Protein AF-A0ABD4W555-F1 (afdb_monomer_lite)

Radius of gyration: 18.45 Å; chains: 1; bounding box: 40×34×52 Å

Secondary structure (DSSP, 8-state):
--B-TT---TT---TT---TT-B-TT-TTHHHHHHHH--S-SSS-EEEEEEEEE--SSSPEEEEEEEEE-TTS-EEE-SSS-EEESEEEEEEEE-TTSPBPPTT-EEE-SS-TT-EEETT-EEE-TT----TT-TTSSSEEEBSSHHHHHH-

Structure (mmCIF, N/CA/C/O backbone):
data_AF-A0ABD4W555-F1
#
_entry.id   AF-A0ABD4W555-F1
#
loop_
_atom_site.group_PDB
_atom_site.id
_atom_site.type_symbol
_atom_site.label_atom_id
_atom_site.label_alt_id
_atom_site.label_comp_id
_atom_site.label_asym_id
_atom_site.label_entity_id
_atom_site.label_seq_id
_atom_site.pdbx_PDB_ins_code
_atom_site.Cartn_x
_atom_site.Cartn_y
_atom_site.Cartn_z
_atom_site.occupancy
_atom_site.B_iso_or_equiv
_atom_site.auth_seq_id
_atom_site.auth_comp_id
_atom_site.auth_asym_id
_atom_site.auth_atom_id
_atom_site.pdbx_PDB_model_num
ATOM 1 N N . GLY A 1 1 ? 3.525 17.284 -30.815 1.00 59.50 1 GLY A N 1
ATOM 2 C CA . GLY A 1 1 ? 4.325 16.094 -30.480 1.00 59.50 1 GLY A CA 1
ATOM 3 C C . GLY A 1 1 ? 5.681 16.138 -31.152 1.00 59.50 1 GLY A C 1
ATOM 4 O O . GLY A 1 1 ? 5.769 16.535 -32.309 1.00 59.50 1 GLY A O 1
ATOM 5 N N . ALA A 1 2 ? 6.730 15.756 -30.427 1.00 64.50 2 ALA A N 1
ATOM 6 C CA . ALA A 1 2 ? 8.053 15.485 -30.986 1.00 64.50 2 ALA A CA 1
ATOM 7 C C . ALA A 1 2 ? 8.174 13.980 -31.283 1.00 64.50 2 ALA A C 1
ATOM 9 O O . ALA A 1 2 ? 7.740 13.160 -30.473 1.00 64.50 2 ALA A O 1
ATOM 10 N N . ASN A 1 3 ? 8.751 13.601 -32.426 1.00 64.94 3 ASN A N 1
ATOM 11 C CA . ASN A 1 3 ? 9.090 12.202 -32.676 1.00 64.94 3 ASN A CA 1
ATOM 12 C C . ASN A 1 3 ? 10.468 11.921 -32.068 1.00 64.94 3 ASN A C 1
ATOM 14 O O . ASN A 1 3 ? 11.471 12.405 -32.583 1.00 64.94 3 ASN A O 1
ATOM 18 N N . LEU A 1 4 ? 10.492 11.188 -30.957 1.00 70.94 4 LEU A N 1
ATOM 19 C CA . LEU A 1 4 ? 11.712 10.788 -30.252 1.00 70.94 4 LEU A CA 1
ATOM 20 C C . LEU A 1 4 ? 11.969 9.282 -30.401 1.00 70.94 4 LEU A C 1
ATOM 22 O O . LEU A 1 4 ? 12.699 8.696 -29.604 1.00 70.94 4 LEU A O 1
ATOM 26 N N . HIS A 1 5 ? 11.356 8.665 -31.415 1.00 65.62 5 HIS A N 1
ATOM 27 C CA . HIS A 1 5 ? 11.619 7.287 -31.813 1.00 65.62 5 HIS A CA 1
ATOM 28 C C . HIS A 1 5 ? 13.130 7.102 -32.042 1.00 65.62 5 HIS A C 1
ATOM 30 O O . HIS A 1 5 ? 13.760 7.930 -32.702 1.00 65.62 5 HIS A O 1
ATOM 36 N N . ASP A 1 6 ? 13.710 6.089 -31.394 1.00 65.38 6 ASP A N 1
ATOM 37 C CA . ASP A 1 6 ? 15.148 5.766 -31.371 1.00 65.38 6 ASP A CA 1
ATOM 38 C C . ASP A 1 6 ? 16.111 6.853 -30.835 1.00 65.38 6 ASP A C 1
ATOM 40 O O . ASP A 1 6 ? 17.336 6.716 -30.932 1.00 65.38 6 ASP A O 1
ATOM 44 N N . ALA A 1 7 ? 15.611 7.926 -30.213 1.00 69.81 7 ALA A N 1
ATOM 45 C CA . ALA A 1 7 ? 16.475 8.974 -29.672 1.00 69.81 7 ALA A CA 1
ATOM 46 C C . ALA A 1 7 ? 17.272 8.487 -28.443 1.00 69.81 7 ALA A C 1
ATOM 48 O O . ALA A 1 7 ? 16.707 8.063 -27.433 1.00 69.81 7 ALA A O 1
ATOM 49 N N . ASN A 1 8 ? 18.602 8.624 -28.477 1.00 67.00 8 ASN A N 1
ATOM 50 C CA . ASN A 1 8 ? 19.436 8.442 -27.288 1.00 67.00 8 ASN A CA 1
ATOM 51 C C . ASN A 1 8 ? 19.372 9.699 -26.405 1.00 67.00 8 ASN A C 1
ATOM 53 O O . ASN A 1 8 ? 20.050 10.690 -26.667 1.00 67.00 8 ASN A O 1
ATOM 57 N N . LEU A 1 9 ? 18.569 9.639 -25.343 1.00 72.50 9 LEU A N 1
ATOM 58 C CA . LEU A 1 9 ? 18.396 10.726 -24.370 1.00 72.50 9 LEU A CA 1
ATOM 59 C C . LEU A 1 9 ? 19.281 10.557 -23.120 1.00 72.50 9 LEU A C 1
ATOM 61 O O . LEU A 1 9 ? 19.041 11.194 -22.093 1.00 72.50 9 LEU A O 1
ATOM 65 N N . SER A 1 10 ? 20.301 9.693 -23.173 1.00 70.31 10 SER A N 1
ATOM 66 C CA . SER A 1 10 ? 21.222 9.483 -22.053 1.00 70.31 10 SER A CA 1
ATOM 67 C C . SER A 1 10 ? 21.920 10.790 -21.665 1.00 70.31 10 SER A C 1
ATOM 69 O O . SER A 1 10 ? 22.588 11.418 -22.482 1.00 70.31 10 SER A O 1
ATOM 71 N N . GLY A 1 11 ? 21.780 11.192 -20.400 1.00 72.31 11 GLY A N 1
ATOM 72 C CA . GLY A 1 11 ? 22.356 12.433 -19.871 1.00 72.31 11 GLY A CA 1
ATOM 73 C C . GLY A 1 11 ? 21.566 13.705 -20.201 1.00 72.31 11 GLY A C 1
ATOM 74 O O . GLY A 1 11 ? 21.959 14.782 -19.754 1.00 72.31 11 GLY A O 1
ATOM 75 N N . ALA A 1 12 ? 20.450 13.614 -20.932 1.00 79.38 12 ALA A N 1
ATOM 76 C CA . ALA A 1 12 ? 19.598 14.768 -21.192 1.00 79.38 12 ALA A CA 1
ATOM 77 C C . ALA A 1 12 ? 18.845 15.190 -19.918 1.00 79.38 12 ALA A C 1
ATOM 79 O O . ALA A 1 12 ? 18.178 14.381 -19.271 1.00 79.38 12 ALA A O 1
ATOM 80 N N . ASN A 1 13 ? 18.909 16.478 -19.574 1.00 74.62 13 ASN A N 1
ATOM 81 C CA . ASN A 1 13 ? 18.036 17.055 -18.557 1.00 74.62 13 ASN A CA 1
ATOM 82 C C . ASN A 1 13 ? 16.698 17.437 -19.203 1.00 74.62 13 ASN A C 1
ATOM 84 O O . ASN A 1 13 ? 16.616 18.431 -19.920 1.00 74.62 13 ASN A O 1
ATOM 88 N N . LEU A 1 14 ? 15.659 16.643 -18.943 1.00 78.31 14 LEU A N 1
ATOM 89 C CA . LEU A 1 14 ? 14.295 16.876 -19.435 1.00 78.31 14 LEU A CA 1
ATOM 90 C C . LEU A 1 14 ? 13.368 17.464 -18.362 1.00 78.31 14 LEU A C 1
ATOM 92 O O . LEU A 1 14 ? 12.148 17.478 -18.537 1.00 78.31 14 LEU A O 1
ATOM 96 N N . SER A 1 15 ? 13.923 17.953 -17.249 1.00 70.44 15 SER A N 1
ATOM 97 C CA . SER A 1 15 ? 13.149 18.685 -16.247 1.00 70.44 15 SER A CA 1
ATOM 98 C C . SER A 1 15 ? 12.498 19.882 -16.947 1.00 70.44 15 SER A C 1
ATOM 100 O O . SER A 1 15 ? 13.203 20.702 -17.526 1.00 70.44 15 SER A O 1
ATOM 102 N N . HIS A 1 16 ? 11.164 19.962 -16.933 1.00 77.56 16 HIS A N 1
ATOM 103 C CA . HIS A 1 16 ? 10.342 20.984 -17.615 1.00 77.56 16 HIS A CA 1
ATOM 104 C C . HIS A 1 16 ? 10.113 20.814 -19.127 1.00 77.56 16 HIS A C 1
ATOM 106 O O . HIS A 1 16 ? 9.493 21.683 -19.740 1.00 77.56 16 HIS A O 1
ATOM 112 N N . ALA A 1 17 ? 10.544 19.713 -19.747 1.00 79.56 17 ALA A N 1
ATOM 113 C CA . ALA A 1 17 ? 10.216 19.466 -21.148 1.00 79.56 17 ALA A CA 1
ATOM 114 C C . ALA A 1 17 ? 8.701 19.242 -21.339 1.00 79.56 17 ALA A C 1
ATOM 116 O O . ALA A 1 17 ? 8.087 18.415 -20.661 1.00 79.56 17 ALA A O 1
ATOM 117 N N . TYR A 1 18 ? 8.097 19.936 -22.308 1.00 71.50 18 TYR A N 1
ATOM 118 C CA . TYR A 1 18 ? 6.723 19.675 -22.743 1.00 71.50 18 TYR A CA 1
ATOM 119 C C . TYR A 1 18 ? 6.701 18.451 -23.667 1.00 71.50 18 TYR A C 1
ATOM 121 O O . TYR A 1 18 ? 6.897 18.563 -24.875 1.00 71.50 18 TYR A O 1
ATOM 129 N N . LEU A 1 19 ? 6.475 17.271 -23.087 1.00 72.19 19 LEU A N 1
ATOM 130 C CA . LEU A 1 19 ? 6.464 15.983 -23.798 1.00 72.19 19 LEU A CA 1
ATOM 131 C C . LEU A 1 19 ? 5.048 15.466 -24.108 1.00 72.19 19 LEU A C 1
ATOM 133 O O . LEU A 1 19 ? 4.866 14.282 -24.383 1.00 72.19 19 LEU A O 1
ATOM 137 N N . HIS A 1 20 ? 4.039 16.342 -24.065 1.00 63.53 20 HIS A N 1
ATOM 138 C CA . HIS A 1 20 ? 2.680 15.997 -24.485 1.00 63.53 20 HIS A CA 1
ATOM 139 C C . HIS A 1 20 ? 2.724 15.565 -25.966 1.00 63.53 20 HIS A C 1
ATOM 141 O O . HIS A 1 20 ? 3.255 16.285 -26.817 1.00 63.53 20 HIS A O 1
ATOM 147 N N . ASP A 1 21 ? 2.262 14.349 -26.259 1.00 71.56 21 ASP A N 1
ATOM 148 C CA . ASP A 1 21 ? 2.321 13.686 -27.575 1.00 71.56 21 ASP A CA 1
ATOM 149 C C . ASP A 1 21 ? 3.720 13.304 -28.094 1.00 71.56 21 ASP A C 1
ATOM 151 O O . ASP A 1 21 ? 3.908 13.141 -29.305 1.00 71.56 21 ASP A O 1
ATOM 155 N N . ALA A 1 22 ? 4.731 13.185 -27.229 1.00 73.06 22 ALA A N 1
ATOM 156 C CA . ALA A 1 22 ? 6.013 12.625 -27.652 1.00 73.06 22 ALA A CA 1
ATOM 157 C C . ALA A 1 22 ? 5.873 11.124 -27.975 1.00 73.06 22 ALA A C 1
ATOM 159 O O . ALA A 1 22 ? 5.374 10.349 -27.157 1.00 73.06 22 ALA A O 1
ATOM 160 N N . ASN A 1 23 ? 6.338 10.699 -29.154 1.00 64.75 23 ASN A N 1
ATOM 161 C CA . ASN A 1 23 ? 6.411 9.276 -29.494 1.00 64.75 23 ASN A CA 1
ATOM 162 C C . ASN A 1 23 ? 7.713 8.683 -28.936 1.00 64.75 23 ASN A C 1
ATOM 164 O O . ASN A 1 23 ? 8.789 8.993 -29.443 1.00 64.75 23 ASN A O 1
ATOM 168 N N . LEU A 1 24 ? 7.589 7.846 -27.903 1.00 65.50 24 LEU A N 1
ATOM 169 C CA . LEU A 1 24 ? 8.687 7.137 -27.228 1.00 65.50 24 LEU A CA 1
ATOM 170 C C . LEU A 1 24 ? 8.644 5.617 -27.474 1.00 65.50 24 LEU A C 1
ATOM 172 O O . LEU A 1 24 ? 9.184 4.845 -26.678 1.00 65.50 24 LEU A O 1
ATOM 176 N N . ARG A 1 25 ? 7.961 5.162 -28.536 1.00 58.75 25 ARG A N 1
ATOM 177 C CA . ARG A 1 25 ? 8.036 3.753 -28.957 1.00 58.75 25 ARG A CA 1
ATOM 178 C C . ARG A 1 25 ? 9.508 3.377 -29.167 1.00 58.75 25 ARG A C 1
ATOM 180 O O . ARG A 1 25 ? 10.272 4.187 -29.678 1.00 58.75 25 ARG A O 1
ATOM 187 N N . ASP A 1 26 ? 9.885 2.190 -28.702 1.00 59.69 26 ASP A N 1
ATOM 188 C CA . ASP A 1 26 ? 11.243 1.629 -28.785 1.00 59.69 26 ASP A CA 1
ATOM 189 C C . ASP A 1 26 ? 12.341 2.378 -28.005 1.00 59.69 26 ASP A C 1
ATOM 191 O O . ASP A 1 26 ? 13.528 2.106 -28.178 1.00 59.69 26 ASP A O 1
ATOM 195 N N . ALA A 1 27 ? 11.978 3.266 -27.068 1.00 64.25 27 ALA A N 1
ATOM 196 C CA . ALA A 1 27 ? 12.949 3.818 -26.127 1.00 64.25 27 ALA A CA 1
ATOM 197 C C . ALA A 1 27 ? 13.684 2.678 -25.387 1.00 64.25 27 ALA A C 1
ATOM 199 O O . ALA A 1 27 ? 13.090 1.891 -24.645 1.00 64.25 27 ALA A O 1
ATOM 200 N N . ASN A 1 28 ? 14.994 2.579 -25.609 1.00 55.97 28 ASN A N 1
ATOM 201 C CA . ASN A 1 28 ? 15.819 1.508 -25.059 1.00 55.97 28 ASN A CA 1
ATOM 202 C C . ASN A 1 28 ? 15.870 1.561 -23.516 1.00 55.97 28 ASN A C 1
ATOM 204 O O . ASN A 1 28 ? 15.835 2.629 -22.907 1.00 55.97 28 ASN A O 1
ATOM 208 N N . HIS A 1 29 ? 15.997 0.396 -22.871 1.00 60.22 29 HIS A N 1
ATOM 209 C CA . HIS A 1 29 ? 16.153 0.234 -21.412 1.00 60.22 29 HIS A CA 1
ATOM 210 C C . HIS A 1 29 ? 14.946 0.604 -20.528 1.00 60.22 29 HIS A C 1
ATOM 212 O O . HIS A 1 29 ? 15.123 0.859 -19.334 1.00 60.22 29 HIS A O 1
ATOM 218 N N . VAL A 1 30 ? 13.716 0.558 -21.056 1.00 68.88 30 VAL A N 1
ATOM 219 C CA . VAL A 1 30 ? 12.480 0.776 -20.270 1.00 68.88 30 VAL A CA 1
ATOM 220 C C . VAL A 1 30 ? 12.456 -0.070 -18.991 1.00 68.88 30 VAL A C 1
ATOM 222 O O . VAL A 1 30 ? 12.165 0.461 -17.926 1.00 68.88 30 VAL A O 1
ATOM 225 N N . GLN A 1 31 ? 12.845 -1.349 -19.052 1.00 74.44 31 GLN A N 1
ATOM 226 C CA . GLN A 1 31 ? 12.867 -2.225 -17.872 1.00 74.44 31 GLN A CA 1
ATOM 227 C C . GLN A 1 31 ? 13.847 -1.756 -16.788 1.00 74.44 31 GLN A C 1
ATOM 229 O O . GLN A 1 31 ? 13.465 -1.674 -15.626 1.00 74.44 31 GLN A O 1
ATOM 234 N N . LEU A 1 32 ? 15.085 -1.395 -17.147 1.00 78.12 32 LEU A N 1
ATOM 235 C CA . LEU A 1 32 ? 16.077 -0.915 -16.177 1.00 78.12 32 LEU A CA 1
ATOM 236 C C . LEU A 1 32 ? 15.674 0.442 -15.586 1.00 78.12 32 LEU A C 1
ATOM 238 O O . LEU A 1 32 ? 15.856 0.676 -14.394 1.00 78.12 32 LEU A O 1
ATOM 242 N N . SER A 1 33 ? 15.116 1.336 -16.402 1.00 78.25 33 SER A N 1
ATOM 243 C CA . SER A 1 33 ? 14.610 2.635 -15.943 1.00 78.25 33 SER A CA 1
ATOM 244 C C . SER A 1 33 ? 13.402 2.482 -15.011 1.00 78.25 33 SER A C 1
ATOM 246 O O . SER A 1 33 ? 13.316 3.173 -13.994 1.00 78.2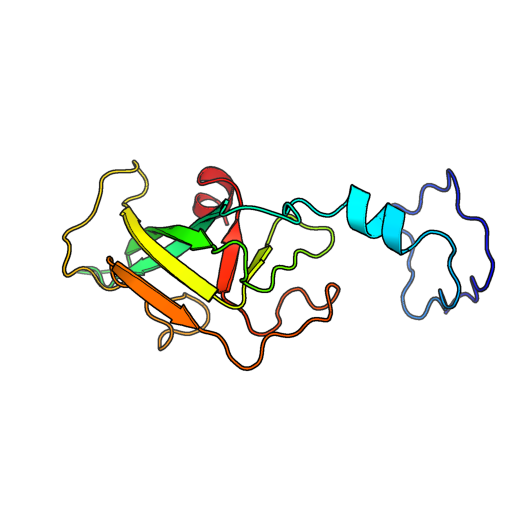5 33 SER A O 1
ATOM 248 N N . ILE A 1 34 ? 12.503 1.535 -15.301 1.00 80.31 34 ILE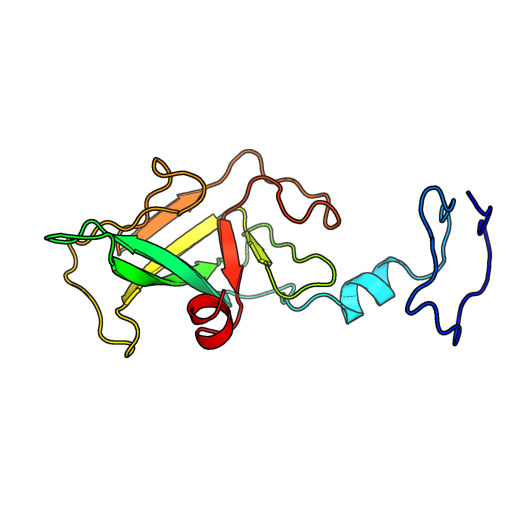 A N 1
ATOM 249 C CA . ILE A 1 34 ? 11.404 1.156 -14.403 1.00 80.31 34 ILE A CA 1
ATOM 250 C C . ILE A 1 34 ? 11.963 0.578 -13.102 1.00 80.31 34 ILE A C 1
ATOM 252 O O . ILE A 1 34 ? 11.588 1.049 -12.035 1.00 80.31 34 ILE A O 1
ATOM 256 N N . ALA A 1 35 ? 12.900 -0.370 -13.165 1.00 83.94 35 ALA A N 1
ATOM 257 C CA . ALA A 1 35 ? 13.497 -0.979 -11.977 1.00 83.94 35 ALA A CA 1
ATOM 258 C C . ALA A 1 35 ? 14.174 0.067 -11.073 1.00 83.94 35 ALA A C 1
ATOM 260 O O . ALA A 1 35 ? 13.961 0.070 -9.866 1.00 83.94 35 ALA A O 1
ATOM 261 N N . LYS A 1 36 ? 14.906 1.028 -11.654 1.00 84.44 36 LYS A N 1
ATOM 262 C CA . LYS A 1 36 ? 15.556 2.130 -10.917 1.00 84.44 36 LYS A CA 1
ATOM 263 C C . LYS A 1 36 ? 14.581 3.108 -10.250 1.00 84.44 36 LYS A C 1
ATOM 265 O O . LYS A 1 36 ? 14.989 3.837 -9.352 1.00 84.44 36 LYS A O 1
ATOM 270 N N . THR A 1 37 ? 13.332 3.166 -10.709 1.00 86.38 37 THR A N 1
ATOM 271 C CA . THR A 1 37 ? 12.283 4.046 -10.158 1.00 86.38 37 THR A CA 1
ATOM 272 C C . THR A 1 37 ? 11.225 3.279 -9.361 1.00 86.38 37 THR A C 1
ATOM 274 O O . THR A 1 37 ? 10.367 3.880 -8.705 1.00 86.38 37 THR A O 1
ATOM 277 N N . SER A 1 38 ? 11.293 1.947 -9.376 1.00 89.50 38 SER A N 1
ATOM 278 C CA . SER A 1 38 ? 10.478 1.086 -8.537 1.00 89.50 38 SER A CA 1
ATOM 279 C C . SER A 1 38 ? 11.008 1.096 -7.116 1.00 89.50 38 SER A C 1
ATOM 281 O O . SER A 1 38 ? 12.201 0.940 -6.878 1.00 89.50 38 SER A O 1
ATOM 283 N N . ILE A 1 39 ? 10.102 1.295 -6.166 1.00 93.69 39 ILE A N 1
ATOM 284 C CA . ILE A 1 39 ? 10.421 1.256 -4.730 1.00 93.69 39 ILE A CA 1
ATOM 285 C C . ILE A 1 39 ? 9.861 0.003 -4.055 1.00 93.69 39 ILE A C 1
ATOM 287 O O . ILE A 1 39 ? 9.997 -0.164 -2.846 1.00 93.69 39 ILE A O 1
ATOM 291 N N . LEU A 1 40 ? 9.193 -0.844 -4.836 1.00 94.44 40 LEU A N 1
ATOM 292 C CA . LEU A 1 40 ? 8.561 -2.075 -4.395 1.00 94.44 40 LEU A CA 1
ATOM 293 C C . LEU A 1 40 ? 9.509 -3.235 -4.704 1.00 94.44 40 LEU A C 1
ATOM 295 O O . LEU A 1 40 ? 9.923 -3.349 -5.859 1.00 94.44 40 LEU A O 1
ATOM 299 N N . PRO A 1 41 ? 9.866 -4.066 -3.713 1.00 93.62 41 PRO A N 1
ATOM 300 C CA . PRO A 1 41 ? 10.678 -5.245 -3.961 1.00 93.62 41 PRO A CA 1
ATOM 301 C C . PRO A 1 41 ? 9.876 -6.300 -4.729 1.00 93.62 41 PRO A C 1
ATOM 303 O O . PRO A 1 41 ? 8.662 -6.436 -4.530 1.00 93.62 41 PRO A O 1
ATOM 306 N N . ASP A 1 42 ? 10.592 -7.054 -5.564 1.00 88.88 42 ASP A N 1
ATOM 307 C CA . ASP A 1 42 ? 10.041 -8.131 -6.394 1.00 88.88 42 ASP A CA 1
ATOM 308 C C . ASP A 1 42 ? 9.611 -9.349 -5.563 1.00 88.88 42 ASP A C 1
ATOM 310 O O . ASP A 1 42 ? 8.735 -10.106 -5.969 1.00 88.88 42 ASP A O 1
ATOM 314 N N . GLU A 1 43 ? 10.203 -9.522 -4.378 1.00 93.25 43 GLU A N 1
ATOM 315 C CA . GLU A 1 43 ? 9.973 -10.664 -3.499 1.00 93.25 43 GLU A CA 1
ATOM 316 C C . GLU A 1 43 ? 9.700 -10.226 -2.058 1.00 93.25 43 GLU A C 1
ATOM 318 O O . GLU A 1 43 ? 10.090 -9.142 -1.613 1.00 93.25 43 GLU A O 1
ATOM 323 N N . GLY A 1 44 ? 9.053 -11.122 -1.314 1.00 97.38 44 GLY A N 1
ATOM 324 C CA . GLY A 1 44 ? 8.803 -10.967 0.111 1.00 97.38 44 GLY A CA 1
ATOM 325 C C . GLY A 1 44 ? 7.626 -10.055 0.439 1.00 97.38 44 GLY A C 1
ATOM 326 O O . GLY A 1 44 ? 7.196 -9.198 -0.341 1.00 97.38 44 GLY A O 1
ATOM 327 N N . ASP A 1 45 ? 7.087 -10.259 1.633 1.00 98.19 45 ASP A N 1
ATOM 328 C CA . ASP A 1 45 ? 6.038 -9.411 2.174 1.00 98.19 45 ASP A CA 1
ATOM 329 C C . ASP A 1 45 ? 6.593 -8.026 2.509 1.00 98.19 45 ASP A C 1
ATOM 331 O O . ASP A 1 45 ? 7.722 -7.887 2.988 1.00 98.19 45 ASP A O 1
ATOM 335 N N . ILE A 1 46 ? 5.777 -6.991 2.313 1.00 98.31 46 ILE A N 1
ATOM 336 C CA . ILE A 1 46 ? 6.141 -5.625 2.703 1.00 98.31 46 ILE A CA 1
ATOM 337 C C . ILE A 1 46 ? 5.084 -4.997 3.594 1.00 98.31 46 ILE A C 1
ATOM 339 O O . ILE A 1 46 ? 3.903 -5.339 3.541 1.00 98.31 46 ILE A O 1
ATOM 343 N N . ILE A 1 47 ? 5.518 -4.030 4.399 1.00 98.56 47 ILE A N 1
ATOM 344 C CA . ILE A 1 47 ? 4.605 -3.189 5.163 1.00 98.56 47 ILE A CA 1
ATOM 345 C C . ILE A 1 47 ? 4.263 -1.950 4.346 1.00 98.56 47 ILE A C 1
ATOM 347 O O . ILE A 1 47 ? 5.146 -1.191 3.949 1.00 98.56 47 ILE A O 1
ATOM 351 N N . GLY A 1 48 ? 2.968 -1.755 4.131 1.00 98.31 48 GLY A N 1
ATOM 352 C CA . GLY A 1 48 ? 2.401 -0.547 3.558 1.00 98.31 48 GLY A CA 1
ATOM 353 C C . GLY A 1 48 ? 1.648 0.269 4.601 1.00 98.31 48 GLY A C 1
ATOM 354 O O . GLY A 1 48 ? 1.157 -0.260 5.599 1.00 98.31 48 GLY A O 1
ATOM 355 N N . TRP A 1 49 ? 1.527 1.566 4.352 1.00 98.50 49 TRP A N 1
ATOM 356 C CA . TRP A 1 49 ? 0.803 2.496 5.209 1.00 98.50 49 TRP A CA 1
ATOM 357 C C . TRP A 1 49 ? -0.194 3.303 4.397 1.00 98.50 49 TRP A C 1
ATOM 359 O O . TRP A 1 49 ? 0.127 3.811 3.321 1.00 98.50 49 TRP A O 1
ATOM 369 N N . LYS A 1 50 ? -1.409 3.448 4.918 1.00 97.25 50 LYS A N 1
ATOM 370 C CA . LYS A 1 50 ? -2.482 4.183 4.248 1.00 97.25 50 LYS A CA 1
ATOM 371 C C . LYS A 1 50 ? -3.172 5.116 5.228 1.00 97.25 50 LYS A C 1
ATOM 373 O O . LYS A 1 50 ? -3.621 4.691 6.285 1.00 97.25 50 LYS A O 1
ATOM 378 N N . LYS A 1 51 ? -3.295 6.389 4.862 1.00 96.62 51 LYS A N 1
ATOM 379 C CA . LYS A 1 51 ? -4.215 7.309 5.529 1.00 96.62 51 LYS A CA 1
ATOM 380 C C . LYS A 1 51 ? -5.650 6.965 5.173 1.00 96.62 51 LYS A C 1
ATOM 382 O O . LYS A 1 51 ? -6.000 6.874 3.990 1.00 96.62 51 LYS A O 1
ATOM 387 N N . ALA A 1 52 ? -6.439 6.779 6.214 1.00 95.94 52 ALA A N 1
ATOM 388 C CA . ALA A 1 52 ? -7.861 6.507 6.162 1.00 95.94 52 ALA A CA 1
ATOM 389 C C . ALA A 1 52 ? -8.579 7.412 7.170 1.00 95.94 52 ALA A C 1
ATOM 391 O O . ALA A 1 52 ? -7.949 8.208 7.877 1.00 95.94 52 ALA A O 1
ATOM 392 N N . TRP A 1 53 ? -9.895 7.292 7.232 1.00 94.31 53 TRP A N 1
ATOM 393 C CA . TRP A 1 53 ? -10.734 8.097 8.105 1.00 94.31 53 TRP A CA 1
ATOM 394 C C . TRP A 1 53 ? -11.646 7.188 8.911 1.00 94.31 53 TRP A C 1
ATOM 396 O O . TRP A 1 53 ? -12.035 6.127 8.439 1.00 94.31 53 TRP A O 1
ATOM 406 N N . THR A 1 54 ? -11.950 7.583 10.136 1.00 92.31 54 THR A N 1
ATOM 407 C CA . THR A 1 54 ? -12.989 6.958 10.951 1.00 92.31 54 THR A CA 1
ATOM 408 C C . THR A 1 54 ? -14.041 8.002 11.262 1.00 92.31 54 THR A C 1
ATOM 410 O O . THR A 1 54 ? -13.724 9.197 11.362 1.00 92.31 54 THR A O 1
ATOM 413 N N . ASP A 1 55 ? -15.263 7.549 11.511 1.00 85.00 55 ASP A N 1
ATOM 414 C CA . ASP A 1 55 ? -16.290 8.418 12.060 1.00 85.00 55 ASP A CA 1
ATOM 415 C C . ASP A 1 55 ? -15.816 8.939 13.422 1.00 85.00 55 ASP A C 1
ATOM 417 O O . ASP A 1 55 ? -15.263 8.204 14.247 1.00 85.00 55 ASP A O 1
ATOM 421 N N . GLY A 1 56 ? -15.948 10.244 13.631 1.00 68.62 56 GLY A N 1
ATOM 422 C CA . GLY A 1 56 ? -15.672 10.885 14.911 1.00 68.62 56 GLY A CA 1
ATOM 423 C C . GLY A 1 56 ? -16.946 11.486 15.483 1.00 68.62 56 GLY A C 1
ATOM 424 O O . GLY A 1 56 ? -17.926 11.688 14.773 1.00 68.62 56 GLY A O 1
ATOM 425 N N . THR A 1 57 ? -16.928 11.819 16.773 1.00 62.94 57 THR A N 1
ATOM 426 C CA . THR A 1 57 ? -18.100 12.364 17.482 1.00 62.94 57 THR A CA 1
ATOM 427 C C . THR A 1 57 ? -18.600 13.699 16.920 1.00 62.94 57 THR A C 1
ATOM 429 O O . THR A 1 57 ? -19.749 14.059 17.152 1.00 62.94 57 THR A O 1
ATOM 432 N N . MET A 1 58 ? -17.751 14.436 16.194 1.00 68.81 58 MET A N 1
ATOM 433 C CA . MET A 1 58 ? -18.099 15.708 15.543 1.00 68.81 58 MET A CA 1
ATOM 434 C C . MET A 1 58 ? -17.533 15.850 14.124 1.00 68.81 58 MET A C 1
ATOM 436 O O . MET A 1 58 ? -18.151 16.503 13.292 1.00 68.81 58 MET A O 1
ATOM 440 N N . LEU A 1 59 ? -16.360 15.269 13.841 1.00 77.94 59 LEU A N 1
ATOM 441 C CA . LEU A 1 59 ? -15.695 15.328 12.536 1.00 77.94 59 LEU A CA 1
ATOM 442 C C . LEU A 1 59 ? -14.943 14.020 12.254 1.00 77.94 59 LEU A C 1
ATOM 444 O O . LEU A 1 59 ? -14.455 13.403 13.207 1.00 77.94 59 LEU A O 1
ATOM 448 N N . PRO A 1 60 ? -14.777 13.632 10.974 1.00 82.94 60 PRO A N 1
ATOM 449 C CA . PRO A 1 60 ? -13.928 12.514 10.584 1.00 82.94 60 PRO A CA 1
ATOM 450 C C . PRO A 1 60 ? -12.527 12.638 11.178 1.00 82.94 60 PRO A C 1
ATOM 452 O O . PRO A 1 60 ? -11.860 13.670 11.036 1.00 82.94 60 PRO A O 1
ATOM 455 N N . LYS A 1 61 ? -12.051 11.574 11.824 1.00 90.62 61 LYS A N 1
ATOM 456 C CA . LYS A 1 61 ? -10.697 11.528 12.379 1.00 90.62 61 LYS A CA 1
ATOM 457 C C . LYS A 1 61 ? -9.796 10.768 11.417 1.00 90.62 61 LYS A C 1
ATOM 459 O O . LYS A 1 61 ? -10.076 9.629 11.064 1.00 90.62 61 LYS A O 1
ATOM 464 N N . SER A 1 62 ? -8.693 11.386 10.999 1.00 93.38 62 SER A N 1
ATOM 465 C CA . SER A 1 62 ? -7.698 10.687 10.183 1.00 93.38 62 SER A CA 1
ATOM 466 C C . SER A 1 62 ? -6.956 9.648 11.021 1.00 93.38 62 SER A C 1
ATOM 468 O O . SER A 1 62 ? -6.459 9.976 12.107 1.00 93.38 62 SER A O 1
ATOM 470 N N . VAL A 1 63 ? -6.799 8.454 10.472 1.00 96.00 63 VAL A N 1
ATOM 471 C CA . VAL A 1 63 ? -6.071 7.331 11.065 1.00 96.00 63 VAL A CA 1
ATOM 472 C C . VAL A 1 63 ? -5.071 6.774 10.059 1.00 96.00 63 VAL A C 1
ATOM 474 O O . VAL A 1 63 ? -5.166 7.037 8.857 1.00 96.00 63 VAL A O 1
ATOM 477 N N . ILE A 1 64 ? -4.103 6.007 10.549 1.00 97.81 64 ILE A N 1
ATOM 478 C CA . ILE A 1 64 ? -3.077 5.373 9.730 1.00 97.81 64 ILE A CA 1
ATOM 479 C C . ILE A 1 64 ? -3.259 3.858 9.798 1.00 97.81 64 ILE A C 1
ATOM 481 O O . ILE A 1 64 ? -3.101 3.241 10.850 1.00 97.81 64 ILE A O 1
ATOM 485 N N . VAL A 1 65 ? -3.597 3.262 8.661 1.00 98.31 65 VAL A N 1
ATOM 486 C CA . VAL A 1 65 ? -3.750 1.819 8.485 1.00 98.31 65 VAL A CA 1
ATOM 487 C C . VAL A 1 65 ? -2.380 1.211 8.217 1.00 98.31 65 VAL A C 1
ATOM 489 O O . VAL A 1 65 ? -1.688 1.629 7.284 1.00 98.31 65 VAL A O 1
ATOM 492 N N . LYS A 1 66 ? -1.998 0.214 9.015 1.00 98.62 66 LYS A N 1
ATOM 493 C CA . LYS A 1 66 ? -0.825 -0.626 8.770 1.00 98.62 66 LYS A CA 1
ATOM 494 C C . LYS A 1 66 ? -1.252 -1.848 7.968 1.00 98.62 66 LYS A C 1
ATOM 496 O O . LYS A 1 66 ? -2.090 -2.626 8.422 1.00 98.62 66 LYS A O 1
ATOM 501 N N . LEU A 1 67 ? -0.650 -2.030 6.805 1.00 98.69 67 LEU A N 1
ATOM 502 C CA . LEU A 1 67 ? -0.963 -3.096 5.864 1.00 98.69 67 LEU A CA 1
ATOM 503 C C . LEU A 1 67 ? 0.223 -4.052 5.742 1.00 98.69 67 LEU A C 1
ATOM 505 O O . LEU A 1 67 ? 1.365 -3.610 5.646 1.00 98.69 67 LEU A O 1
ATOM 509 N N . LEU A 1 68 ? -0.054 -5.350 5.710 1.00 98.69 68 LEU A N 1
ATOM 510 C CA . LEU A 1 68 ? 0.839 -6.352 5.141 1.00 98.69 68 LEU A CA 1
ATOM 511 C C . LEU A 1 68 ? 0.442 -6.524 3.682 1.00 98.69 68 LEU A C 1
ATOM 513 O O . LEU A 1 68 ? -0.703 -6.874 3.403 1.00 98.69 68 LEU A O 1
ATOM 517 N N . ILE A 1 69 ? 1.369 -6.286 2.768 1.00 98.50 69 ILE A N 1
ATOM 518 C CA . ILE A 1 69 ? 1.194 -6.592 1.353 1.00 98.50 69 ILE A CA 1
ATOM 519 C C . ILE A 1 69 ? 1.882 -7.940 1.112 1.00 98.50 69 ILE A C 1
ATOM 521 O O . ILE A 1 69 ? 3.113 -7.993 1.202 1.00 98.50 69 ILE A O 1
ATOM 525 N N . PRO A 1 70 ? 1.125 -9.019 0.849 1.00 98.06 70 PRO A N 1
ATOM 526 C CA . PRO A 1 70 ? 1.689 -10.344 0.606 1.00 98.06 70 PRO A CA 1
ATOM 527 C C . PRO A 1 70 ? 2.641 -10.366 -0.590 1.00 98.06 70 PRO A C 1
ATOM 529 O O . PRO A 1 70 ? 2.478 -9.570 -1.522 1.00 98.06 70 PRO A O 1
ATOM 532 N N . ALA A 1 71 ? 3.643 -11.244 -0.564 1.00 97.38 71 ALA A N 1
ATOM 533 C CA . ALA A 1 71 ? 4.632 -11.431 -1.631 1.00 97.38 71 ALA A CA 1
ATOM 534 C C . ALA A 1 71 ? 4.007 -11.710 -3.009 1.00 97.38 71 ALA A C 1
ATOM 536 O O . ALA A 1 71 ? 4.541 -11.269 -4.020 1.00 97.38 71 ALA A O 1
ATOM 537 N N . ASP A 1 72 ? 2.868 -12.400 -3.041 1.00 95.94 72 ASP A N 1
ATOM 538 C CA . ASP A 1 72 ? 2.127 -12.766 -4.251 1.00 95.94 72 ASP A CA 1
ATOM 539 C C . ASP A 1 72 ? 1.127 -11.692 -4.719 1.00 95.94 72 ASP A C 1
ATOM 541 O O . ASP A 1 72 ? 0.510 -11.834 -5.776 1.00 95.94 72 ASP A O 1
ATOM 545 N N . ALA A 1 73 ? 0.969 -10.595 -3.971 1.00 96.19 73 ALA A N 1
ATOM 546 C CA . ALA A 1 73 ? 0.145 -9.478 -4.408 1.00 96.19 73 ALA A CA 1
ATOM 547 C C . ALA A 1 73 ? 0.783 -8.791 -5.622 1.00 96.19 73 ALA A C 1
ATOM 549 O O . ALA A 1 73 ? 1.977 -8.485 -5.622 1.00 96.19 73 ALA A O 1
ATOM 550 N N . GLN A 1 74 ? -0.028 -8.444 -6.623 1.00 95.12 74 GLN A N 1
ATOM 551 C CA . GLN A 1 74 ? 0.421 -7.547 -7.684 1.00 95.12 74 GLN A CA 1
ATOM 552 C C . GLN A 1 74 ? 0.689 -6.175 -7.071 1.00 95.12 74 GLN A C 1
ATOM 554 O O . GLN A 1 74 ? -0.123 -5.679 -6.289 1.00 95.12 74 GLN A O 1
ATOM 559 N N . ARG A 1 75 ? 1.825 -5.562 -7.411 1.00 94.38 75 ARG A N 1
ATOM 560 C CA . ARG A 1 75 ? 2.269 -4.280 -6.851 1.00 94.38 75 ARG A CA 1
ATOM 561 C C . ARG A 1 75 ? 2.707 -3.346 -7.965 1.00 94.38 75 ARG A C 1
ATOM 563 O O . ARG A 1 75 ? 3.285 -3.774 -8.960 1.00 94.38 75 ARG A O 1
ATOM 570 N N . SER A 1 76 ? 2.455 -2.055 -7.795 1.00 93.31 76 SER A N 1
ATOM 571 C CA . SER A 1 76 ? 2.897 -1.040 -8.749 1.00 93.31 76 SER A CA 1
ATOM 572 C C . SER A 1 76 ? 3.083 0.314 -8.071 1.00 93.31 76 SER A C 1
ATOM 574 O O . SER A 1 76 ? 2.300 0.691 -7.205 1.00 93.31 76 SER A O 1
ATOM 576 N N . ASN A 1 77 ? 4.101 1.067 -8.469 1.00 92.81 77 ASN A N 1
ATOM 577 C CA . ASN A 1 77 ? 4.230 2.500 -8.196 1.00 92.81 77 ASN A CA 1
ATOM 578 C C . ASN A 1 77 ? 4.575 3.184 -9.520 1.00 92.81 77 ASN A C 1
ATOM 580 O O . ASN A 1 77 ? 5.169 2.540 -10.364 1.00 92.81 77 ASN A O 1
ATOM 584 N N . ALA A 1 78 ? 4.218 4.444 -9.752 1.00 86.44 78 ALA A N 1
ATOM 585 C CA . ALA A 1 78 ? 4.611 5.123 -10.993 1.00 86.44 78 ALA A CA 1
ATOM 586 C C . ALA A 1 78 ? 6.078 5.603 -10.905 1.00 86.44 78 ALA A C 1
ATOM 588 O O . ALA A 1 78 ? 6.984 4.836 -10.577 1.00 86.44 78 ALA A O 1
ATOM 589 N N . THR A 1 79 ? 6.336 6.881 -11.177 1.00 83.81 79 THR A N 1
ATOM 590 C CA . THR A 1 79 ? 7.603 7.548 -10.820 1.00 83.81 79 THR A CA 1
ATOM 591 C C . THR A 1 79 ? 7.569 8.142 -9.413 1.00 83.81 79 THR A C 1
ATOM 593 O O . THR A 1 79 ? 8.611 8.439 -8.835 1.00 83.81 79 THR A O 1
ATOM 596 N N . GLY A 1 80 ? 6.365 8.327 -8.865 1.00 88.88 80 GLY A N 1
ATOM 597 C CA . GLY A 1 80 ? 6.135 8.802 -7.510 1.00 88.88 80 GLY A CA 1
ATOM 598 C C . GLY A 1 80 ? 6.259 7.703 -6.457 1.00 88.88 80 GLY A C 1
ATOM 599 O O . GLY A 1 80 ? 6.597 6.546 -6.731 1.00 88.88 80 GLY A O 1
ATOM 600 N N . ARG A 1 81 ? 5.943 8.090 -5.219 1.00 93.56 81 ARG A N 1
ATOM 601 C CA . ARG A 1 81 ? 6.050 7.220 -4.039 1.00 93.56 81 ARG A CA 1
ATOM 602 C C . ARG A 1 81 ? 4.730 6.578 -3.610 1.00 93.56 81 ARG A C 1
ATOM 604 O O . ARG A 1 81 ? 4.724 5.718 -2.733 1.00 93.56 81 ARG A O 1
ATOM 611 N N . LYS A 1 82 ? 3.623 6.946 -4.264 1.00 93.69 82 LYS A N 1
ATOM 612 C CA . LYS A 1 82 ? 2.334 6.279 -4.092 1.00 93.69 82 LYS A CA 1
ATOM 613 C C . LYS A 1 82 ? 2.385 4.903 -4.753 1.00 93.69 82 LYS A C 1
ATOM 615 O O . LYS A 1 82 ? 2.669 4.782 -5.947 1.00 93.69 82 LYS A O 1
ATOM 620 N N . CYS A 1 83 ? 2.105 3.879 -3.963 1.00 95.44 83 CYS A N 1
ATOM 621 C CA . CYS A 1 83 ? 2.054 2.489 -4.389 1.00 95.44 83 CYS A CA 1
ATOM 622 C C . CYS A 1 83 ? 0.598 2.017 -4.493 1.00 95.44 83 CYS A C 1
ATOM 624 O O . CYS A 1 83 ? -0.297 2.579 -3.857 1.00 95.44 83 CYS A O 1
ATOM 626 N N . ARG A 1 84 ? 0.376 0.965 -5.277 1.00 95.50 84 ARG A N 1
ATOM 627 C CA . ARG A 1 84 ? -0.873 0.213 -5.409 1.00 95.50 84 ARG A CA 1
ATOM 628 C C . ARG A 1 84 ? -0.581 -1.270 -5.227 1.00 95.50 84 ARG A C 1
ATOM 630 O O . ARG A 1 84 ? 0.450 -1.743 -5.705 1.00 95.50 84 ARG A O 1
ATOM 637 N N . ALA A 1 85 ? -1.485 -1.989 -4.571 1.00 96.25 85 ALA A N 1
ATOM 638 C CA . ALA A 1 85 ? -1.461 -3.446 -4.489 1.00 96.25 85 ALA A CA 1
ATOM 639 C C . ALA A 1 85 ? -2.828 -4.055 -4.827 1.00 96.25 85 ALA A C 1
ATOM 641 O O . ALA A 1 85 ? -3.856 -3.408 -4.618 1.00 96.25 85 ALA A O 1
ATOM 642 N N . SER A 1 86 ? -2.841 -5.295 -5.320 1.00 96.75 86 SER A N 1
ATOM 643 C CA . SER A 1 86 ? -4.077 -6.071 -5.513 1.00 96.75 86 SER A CA 1
ATOM 644 C C . SER A 1 86 ? -4.614 -6.652 -4.205 1.00 96.75 86 SER A C 1
ATOM 646 O O . SER A 1 86 ? -5.8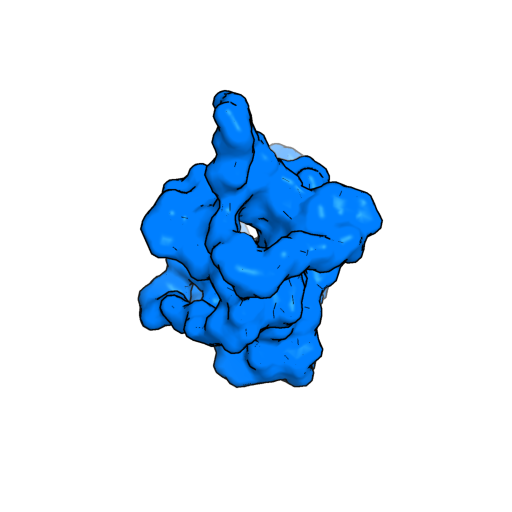18 -6.814 -4.058 1.00 96.75 86 SER A O 1
ATOM 648 N N . THR A 1 87 ? -3.728 -6.951 -3.252 1.00 97.62 87 THR A N 1
ATOM 649 C CA . THR A 1 87 ? -4.076 -7.623 -1.996 1.00 97.62 87 THR A CA 1
ATOM 650 C C . THR A 1 87 ? -3.351 -6.975 -0.823 1.00 97.62 87 THR A C 1
ATOM 652 O O . THR A 1 87 ? -2.160 -6.670 -0.917 1.00 97.62 87 THR A O 1
ATOM 655 N N . ALA A 1 88 ? -4.047 -6.793 0.299 1.00 98.31 88 ALA A N 1
ATOM 656 C CA . ALA A 1 88 ? -3.437 -6.358 1.551 1.00 98.31 88 ALA A CA 1
ATOM 657 C C . ALA A 1 88 ? -4.186 -6.912 2.762 1.00 98.31 88 ALA A C 1
ATOM 659 O O . ALA A 1 88 ? -5.413 -6.904 2.793 1.00 98.31 88 ALA A O 1
ATOM 660 N N . ARG A 1 89 ? -3.455 -7.307 3.804 1.00 98.56 89 ARG A N 1
ATOM 661 C CA . ARG A 1 89 ? -4.025 -7.624 5.115 1.00 98.56 89 ARG A CA 1
ATOM 6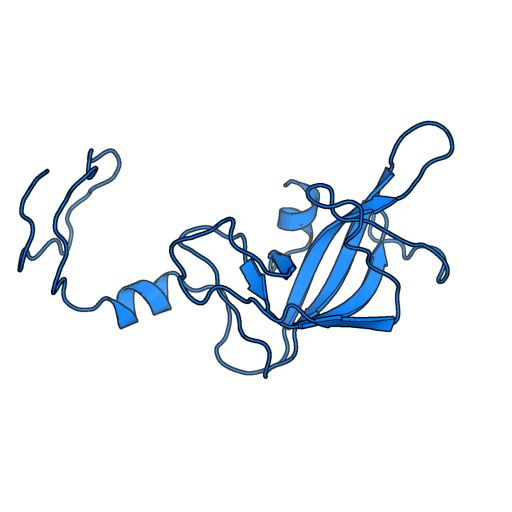62 C C . ARG A 1 89 ? -3.852 -6.453 6.070 1.00 98.56 89 ARG A C 1
ATOM 664 O O . ARG A 1 89 ? -2.748 -5.939 6.239 1.00 98.56 89 ARG A O 1
ATOM 671 N N . VAL A 1 90 ? -4.925 -6.053 6.738 1.00 98.56 90 VAL A N 1
ATOM 672 C CA . VAL A 1 90 ? -4.901 -4.984 7.738 1.00 98.56 90 VAL A CA 1
ATOM 673 C C . VAL A 1 90 ? -4.313 -5.527 9.036 1.00 98.56 90 VAL A C 1
ATOM 675 O O . VAL A 1 90 ? -4.924 -6.344 9.724 1.00 98.56 90 VAL A O 1
ATOM 678 N N . LEU A 1 91 ? -3.114 -5.073 9.389 1.00 98.44 91 LEU A N 1
ATOM 679 C CA . LEU A 1 91 ? -2.439 -5.484 10.619 1.00 98.44 91 LEU A CA 1
ATOM 680 C C . LEU A 1 91 ? -2.887 -4.657 11.822 1.00 98.44 91 LEU A C 1
ATOM 682 O O . LEU A 1 91 ? -3.028 -5.190 12.923 1.00 98.44 91 LEU A O 1
ATOM 686 N N . ASP A 1 92 ? -3.064 -3.351 11.625 1.00 98.31 92 ASP A N 1
ATOM 687 C CA . ASP A 1 92 ? -3.405 -2.425 12.699 1.00 98.31 92 ASP A CA 1
ATOM 688 C C . ASP A 1 92 ? -4.037 -1.139 12.159 1.00 98.31 92 ASP A C 1
ATOM 690 O O . ASP A 1 92 ? -3.795 -0.738 11.018 1.00 98.31 92 ASP A O 1
ATOM 694 N N . LEU A 1 93 ? -4.808 -0.476 13.013 1.00 97.88 93 LEU A N 1
ATOM 695 C CA . LEU A 1 93 ? -5.343 0.864 12.795 1.00 97.88 93 LEU A CA 1
ATOM 696 C C . LEU A 1 93 ? -4.772 1.756 13.889 1.00 97.88 93 LEU A C 1
ATOM 698 O O . LEU A 1 93 ? -4.906 1.429 15.065 1.00 97.88 93 LEU A O 1
ATOM 702 N N . GLN A 1 94 ? -4.114 2.850 13.516 1.00 97.44 94 GLN A N 1
ATOM 703 C CA . GLN A 1 94 ? -3.378 3.692 14.457 1.00 97.44 94 GLN A CA 1
ATOM 704 C C . GLN A 1 94 ? -3.833 5.146 14.405 1.00 97.44 94 GLN A C 1
ATOM 706 O O . GLN A 1 94 ? -4.191 5.666 13.345 1.00 97.44 94 GLN A O 1
ATOM 711 N N . ASP A 1 95 ? -3.759 5.836 15.540 1.00 94.44 95 ASP A N 1
ATOM 712 C CA . ASP A 1 95 ? -3.825 7.296 15.552 1.00 94.44 95 ASP A CA 1
ATOM 713 C C . ASP A 1 95 ? -2.562 7.925 14.926 1.00 94.44 95 ASP A C 1
ATOM 715 O O . ASP A 1 95 ? -1.643 7.233 14.477 1.00 94.44 95 ASP A O 1
ATOM 719 N N . LYS A 1 96 ? -2.492 9.263 14.880 1.00 90.69 96 LYS A N 1
ATOM 720 C CA . LYS A 1 96 ? -1.331 9.978 14.320 1.00 90.69 96 LYS A CA 1
ATOM 721 C C . LYS A 1 96 ? -0.044 9.714 15.107 1.00 90.69 96 LYS A C 1
ATOM 723 O O . LYS A 1 96 ? 1.027 9.655 14.501 1.00 90.69 96 LYS A O 1
ATOM 728 N N . GLN A 1 97 ? -0.151 9.485 16.411 1.00 92.38 97 GLN A N 1
ATOM 729 C CA . GLN A 1 97 ? 0.956 9.224 17.330 1.00 92.38 97 GLN A CA 1
ATOM 730 C C . GLN A 1 97 ? 1.476 7.779 17.243 1.00 92.38 97 GLN A C 1
ATOM 732 O O . GLN A 1 97 ? 2.582 7.508 17.701 1.00 92.38 97 GLN A O 1
ATOM 737 N N . GLY A 1 98 ? 0.731 6.879 16.596 1.00 93.69 98 GLY A N 1
ATOM 738 C CA . GLY A 1 98 ? 1.105 5.475 16.415 1.00 93.69 98 GLY A CA 1
ATOM 739 C C . GLY A 1 98 ? 0.477 4.537 17.440 1.00 93.69 98 GLY A C 1
ATOM 740 O O . GLY A 1 98 ? 0.814 3.354 17.448 1.00 93.69 98 GLY A O 1
ATOM 741 N N . ASN A 1 99 ? -0.440 5.029 18.275 1.00 96.38 99 ASN A N 1
ATOM 742 C CA . ASN A 1 99 ? -1.160 4.183 19.216 1.00 96.38 99 ASN A CA 1
ATOM 743 C C . ASN A 1 99 ? -2.231 3.389 18.469 1.00 96.38 99 ASN A C 1
ATOM 745 O O . ASN A 1 99 ? -2.983 3.956 17.669 1.00 96.38 99 ASN A O 1
ATOM 749 N N . SER A 1 100 ? -2.309 2.087 18.742 1.00 97.12 100 SER A N 1
ATOM 750 C CA . SER A 1 100 ? -3.351 1.228 18.186 1.00 97.12 100 SER A CA 1
ATOM 751 C C . SER A 1 100 ? -4.731 1.674 18.667 1.00 97.12 100 SER A C 1
ATOM 753 O O . SER A 1 100 ? -4.936 1.987 19.841 1.00 97.12 100 SER A O 1
ATOM 755 N N . LEU A 1 101 ? -5.684 1.681 17.746 1.00 95.19 101 LEU A N 1
ATOM 756 C CA . LEU A 1 101 ? -7.089 1.952 18.008 1.00 95.19 101 LEU A CA 1
ATOM 757 C C . LEU A 1 101 ? -7.812 0.679 18.488 1.00 95.19 101 LEU A C 1
ATOM 759 O O . LEU A 1 101 ? -7.274 -0.427 18.346 1.00 95.19 101 LEU A O 1
ATOM 763 N N . PRO A 1 102 ? -9.029 0.812 19.053 1.00 95.12 102 PRO A N 1
ATOM 764 C CA . PRO A 1 102 ? -9.870 -0.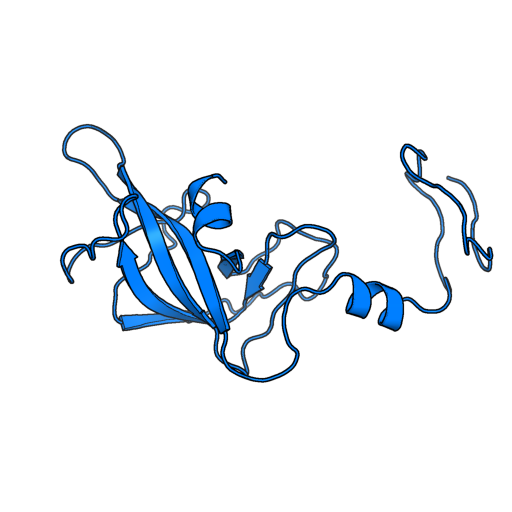328 19.413 1.00 95.12 102 PRO A CA 1
ATOM 765 C C . PRO A 1 102 ? -10.056 -1.312 18.251 1.00 95.12 102 PRO A C 1
ATOM 767 O O . PRO A 1 102 ? -10.127 -0.912 17.089 1.00 95.12 102 PRO A O 1
ATOM 770 N N . SER A 1 103 ? -10.134 -2.609 18.549 1.00 91.44 103 SER A N 1
ATOM 771 C CA . SER A 1 103 ? -10.176 -3.673 17.532 1.00 91.44 103 SER 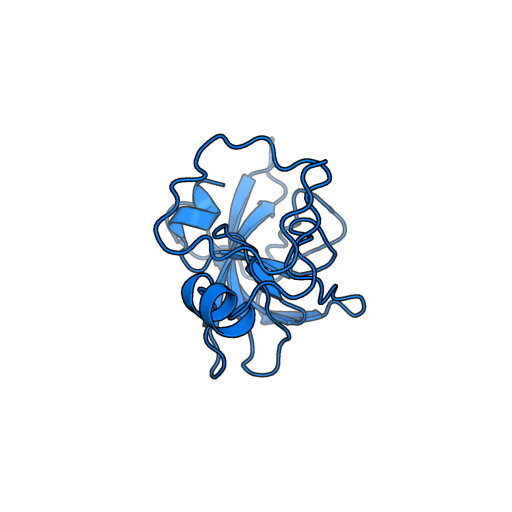A CA 1
ATOM 772 C C . SER A 1 103 ? -11.423 -3.660 16.646 1.00 91.44 103 SER A C 1
ATOM 774 O O . SER A 1 103 ? -11.374 -4.172 15.533 1.00 91.44 103 SER A O 1
ATOM 776 N N . ASP A 1 104 ? -12.521 -3.097 17.139 1.00 92.50 104 ASP A N 1
ATOM 777 C CA . ASP A 1 104 ? -13.800 -2.911 16.448 1.00 92.50 104 ASP A CA 1
ATOM 778 C C . ASP A 1 104 ? -13.843 -1.638 15.582 1.00 92.50 104 ASP A C 1
ATOM 780 O O . ASP A 1 104 ? -14.829 -1.385 14.888 1.00 92.50 104 ASP A O 1
ATOM 784 N N . THR A 1 105 ? -12.763 -0.848 15.575 1.00 94.12 105 THR A N 1
ATOM 785 C CA . THR A 1 105 ? -12.654 0.343 14.727 1.00 94.12 105 THR A CA 1
ATOM 786 C C . THR A 1 105 ? -12.744 -0.045 13.253 1.00 94.12 105 THR A C 1
ATOM 788 O O . THR A 1 105 ? -11.994 -0.893 12.769 1.00 94.12 105 THR A O 1
ATOM 791 N N . THR A 1 106 ? -13.618 0.644 12.521 1.00 94.75 106 THR A N 1
ATOM 792 C CA . THR A 1 106 ? -13.683 0.588 11.058 1.00 94.75 106 THR A CA 1
ATOM 793 C C . THR A 1 106 ? -13.175 1.906 10.495 1.00 94.75 106 THR A C 1
ATOM 795 O O . THR A 1 106 ? -13.639 2.972 10.902 1.00 94.75 106 THR A O 1
ATOM 798 N N . ALA A 1 107 ? -12.216 1.839 9.575 1.00 95.00 107 ALA A N 1
ATOM 799 C CA . ALA A 1 107 ? -11.761 2.998 8.818 1.00 95.00 107 ALA A CA 1
ATOM 800 C C . ALA A 1 107 ? -12.193 2.881 7.356 1.00 95.00 107 ALA A C 1
ATOM 802 O O . ALA A 1 107 ? -12.318 1.775 6.845 1.00 95.00 107 ALA A O 1
ATOM 803 N N . TYR A 1 108 ? -12.380 3.999 6.671 1.00 94.19 108 TYR A N 1
ATOM 804 C CA . TYR A 1 108 ? -12.772 4.054 5.267 1.00 94.19 108 TYR A CA 1
ATOM 805 C C . TYR A 1 108 ? -11.761 4.848 4.442 1.00 94.19 108 TYR A C 1
ATOM 807 O O . TYR A 1 108 ? -11.038 5.717 4.952 1.00 94.19 108 TYR A O 1
ATOM 815 N N . SER A 1 109 ? -11.667 4.523 3.154 1.00 89.56 109 SER A N 1
ATOM 816 C CA . SER A 1 109 ? -10.884 5.311 2.208 1.00 89.56 109 SER A CA 1
ATOM 817 C C . SER A 1 109 ? -11.561 6.661 1.964 1.00 89.56 109 SER A C 1
ATOM 819 O O . SER A 1 109 ? -12.775 6.789 1.933 1.00 89.56 109 SER A O 1
ATOM 821 N N . GLY A 1 110 ? -10.762 7.706 1.774 1.00 83.94 110 GLY A N 1
ATOM 822 C CA . GLY A 1 110 ? -11.270 9.063 1.537 1.00 83.94 110 GLY A CA 1
ATOM 823 C C . GLY A 1 110 ? -11.689 9.303 0.095 1.00 83.94 110 GLY A C 1
ATOM 824 O O . GLY A 1 110 ? -12.279 10.334 -0.196 1.00 83.94 110 GLY A O 1
ATOM 825 N N . HIS A 1 111 ? -11.351 8.378 -0.807 1.00 81.69 111 HIS A N 1
ATOM 826 C CA . HIS A 1 111 ? -11.810 8.413 -2.193 1.00 81.69 111 HIS A CA 1
ATOM 827 C C . HIS A 1 111 ? -13.077 7.581 -2.402 1.00 81.69 111 HIS A C 1
ATOM 829 O O . HIS A 1 111 ? -13.914 7.945 -3.215 1.00 81.69 111 HIS A O 1
ATOM 835 N N . ASP A 1 112 ? -13.198 6.482 -1.661 1.00 83.19 112 ASP A N 1
ATOM 836 C CA . ASP A 1 112 ? -14.308 5.543 -1.734 1.00 83.19 112 ASP A CA 1
ATOM 837 C C . ASP A 1 112 ? -14.673 5.137 -0.305 1.00 83.19 112 ASP A C 1
ATOM 839 O O . ASP A 1 112 ? -13.924 4.420 0.361 1.00 83.19 112 ASP A O 1
ATOM 843 N N . THR A 1 113 ? -15.794 5.654 0.187 1.00 81.19 113 THR A N 1
ATOM 844 C CA . THR A 1 113 ? -16.246 5.404 1.558 1.00 81.19 113 THR A CA 1
ATOM 845 C C . THR A 1 113 ? -16.721 3.971 1.772 1.00 81.19 113 THR A C 1
ATOM 847 O O . THR A 1 113 ? -16.722 3.516 2.915 1.00 81.19 113 THR A O 1
ATOM 850 N N . ASP A 1 114 ? -17.063 3.250 0.701 1.00 85.88 114 ASP A N 1
ATOM 851 C CA . ASP A 1 114 ? -17.466 1.842 0.771 1.00 85.88 114 ASP A CA 1
ATOM 852 C C . ASP A 1 114 ? -16.240 0.926 0.925 1.00 85.88 114 ASP A C 1
ATOM 854 O O . ASP A 1 114 ? -16.340 -0.209 1.401 1.00 85.88 114 ASP A O 1
ATOM 858 N N . PHE A 1 115 ? -15.048 1.437 0.602 1.00 90.88 115 PHE A N 1
ATOM 859 C CA . PHE A 1 115 ? -13.790 0.739 0.811 1.00 90.88 115 PHE A CA 1
ATOM 860 C C . PHE A 1 115 ? -13.328 0.853 2.268 1.00 90.88 115 PHE A C 1
ATOM 862 O O . PHE A 1 115 ? -12.698 1.839 2.676 1.00 90.88 115 PHE A O 1
ATOM 869 N N . THR A 1 116 ? -13.605 -0.185 3.058 1.00 94.56 116 THR A N 1
ATOM 870 C CA . THR A 1 116 ? -13.293 -0.211 4.493 1.00 94.56 116 THR A CA 1
ATOM 871 C C . THR A 1 116 ? -12.044 -1.016 4.853 1.00 94.56 116 THR A C 1
ATOM 873 O O . THR A 1 116 ? -11.678 -1.979 4.186 1.00 94.56 116 THR A O 1
ATOM 876 N N . TYR A 1 117 ? -11.424 -0.647 5.972 1.00 96.44 117 TYR A N 1
ATOM 877 C CA . TYR A 1 117 ? -10.301 -1.320 6.606 1.00 96.44 117 TYR A CA 1
ATOM 878 C C . TYR A 1 117 ? -10.683 -1.690 8.039 1.00 96.44 117 TYR A C 1
ATOM 880 O O . TYR A 1 117 ? -10.959 -0.803 8.856 1.00 96.44 117 TYR A O 1
ATOM 888 N N . LYS A 1 118 ? -10.635 -2.983 8.366 1.00 96.94 118 LYS A N 1
ATOM 889 C CA . LYS A 1 118 ? -10.803 -3.481 9.737 1.00 96.94 118 LYS A CA 1
ATOM 890 C C . LYS A 1 118 ? -9.653 -4.395 10.108 1.00 96.94 118 LYS A C 1
ATOM 892 O O . LYS A 1 118 ? -9.142 -5.150 9.283 1.00 96.94 118 LYS A O 1
ATOM 897 N N . LYS A 1 119 ? -9.219 -4.314 11.363 1.00 97.56 119 LYS A N 1
ATOM 898 C CA . LYS A 1 119 ? -8.055 -5.057 11.850 1.00 97.56 119 LYS A CA 1
ATOM 899 C C . LYS A 1 119 ? -8.246 -6.566 11.660 1.00 97.56 119 LYS A C 1
ATOM 901 O O . LYS A 1 119 ? -9.228 -7.137 12.114 1.00 97.56 119 LYS A O 1
ATOM 906 N N . GLY A 1 120 ? -7.269 -7.208 11.025 1.00 97.06 120 GLY A N 1
ATOM 907 C CA . GLY A 1 120 ? -7.256 -8.642 10.744 1.00 97.06 120 GLY A CA 1
ATOM 908 C C . GLY A 1 120 ? -7.812 -9.034 9.374 1.00 97.06 120 GLY A C 1
ATOM 909 O O . GLY A 1 120 ? -7.451 -10.112 8.898 1.00 97.06 120 GLY A O 1
ATOM 910 N N . GLU A 1 121 ? -8.611 -8.182 8.725 1.00 97.44 121 GLU A N 1
ATOM 911 C CA . GLU A 1 121 ? -9.202 -8.474 7.414 1.00 97.44 121 GLU A CA 1
ATOM 912 C C . GLU A 1 121 ? -8.162 -8.449 6.289 1.00 97.44 121 GLU A C 1
ATOM 914 O O . GLU A 1 121 ? -7.172 -7.714 6.342 1.00 97.44 121 GLU A O 1
ATOM 919 N N . THR A 1 122 ? -8.401 -9.263 5.258 1.00 97.69 122 THR A N 1
ATOM 920 C CA . THR A 1 122 ? -7.646 -9.234 3.999 1.00 97.69 122 THR A CA 1
ATOM 921 C C . THR A 1 122 ? -8.544 -8.678 2.911 1.00 97.69 122 THR A C 1
ATOM 923 O O . THR A 1 122 ? -9.672 -9.131 2.742 1.00 97.69 122 THR A O 1
ATOM 926 N N . ILE A 1 123 ? -8.040 -7.674 2.209 1.00 96.19 123 ILE A N 1
ATOM 927 C CA . ILE A 1 123 ? -8.752 -6.943 1.174 1.00 96.19 123 ILE A CA 1
ATOM 928 C C . ILE A 1 123 ? -8.162 -7.336 -0.175 1.00 96.19 123 ILE A C 1
ATOM 930 O O . ILE A 1 123 ? -6.937 -7.396 -0.316 1.00 96.19 123 ILE A O 1
ATOM 934 N N . HIS A 1 124 ? -9.040 -7.570 -1.147 1.00 95.62 124 HIS A N 1
ATOM 935 C CA . HIS A 1 124 ? -8.705 -7.966 -2.510 1.00 95.62 124 HIS A CA 1
ATOM 936 C C . HIS A 1 124 ? -9.341 -6.997 -3.510 1.00 95.62 124 HIS A C 1
ATOM 938 O O . HIS A 1 124 ? -10.484 -6.577 -3.333 1.00 95.62 124 HIS A O 1
ATOM 944 N N . VAL A 1 125 ? -8.588 -6.636 -4.547 1.00 92.50 125 VAL A N 1
ATOM 945 C CA . VAL A 1 125 ? -9.036 -5.819 -5.679 1.00 92.50 125 VAL A CA 1
ATOM 946 C C . VAL A 1 125 ? -8.859 -6.644 -6.950 1.00 92.50 125 VAL A C 1
ATOM 948 O O . VAL A 1 125 ? -7.731 -6.893 -7.376 1.00 92.50 125 VAL A O 1
ATOM 951 N N . GLU A 1 126 ? -9.979 -7.072 -7.532 1.00 86.50 126 GLU A N 1
ATOM 952 C CA . GLU A 1 126 ? -10.020 -7.980 -8.689 1.00 86.50 126 GLU A CA 1
ATOM 953 C C . GLU A 1 126 ? -9.623 -7.293 -10.006 1.00 86.50 126 GLU A C 1
ATOM 955 O O . GLU A 1 126 ? -9.049 -7.916 -10.896 1.00 86.50 126 GLU A O 1
ATOM 960 N N . ASP A 1 127 ? -9.879 -5.991 -10.140 1.00 86.75 127 ASP A N 1
ATOM 961 C CA . ASP A 1 127 ? -9.658 -5.204 -11.358 1.00 86.75 127 ASP A CA 1
ATOM 962 C C . ASP A 1 127 ? -8.326 -4.429 -11.344 1.00 86.75 127 ASP A C 1
ATOM 964 O O . ASP A 1 127 ? -8.223 -3.316 -11.868 1.00 86.75 127 ASP A O 1
ATOM 968 N N . PHE A 1 128 ? -7.281 -5.013 -10.743 1.00 86.31 128 PHE A N 1
ATOM 969 C CA . PHE A 1 128 ? -5.979 -4.359 -10.608 1.00 86.31 128 PHE A CA 1
ATOM 970 C C . PHE A 1 128 ? -5.388 -3.948 -11.969 1.00 86.31 128 PHE A C 1
ATOM 972 O O . PHE A 1 128 ? -5.040 -4.776 -12.811 1.00 86.31 128 PHE A O 1
ATOM 979 N N . ASP A 1 129 ? -5.216 -2.640 -12.161 1.00 84.56 129 ASP A N 1
ATOM 980 C CA . ASP A 1 129 ? -4.666 -2.081 -13.394 1.00 84.56 129 ASP A CA 1
ATOM 981 C C . ASP A 1 129 ? -3.131 -2.175 -13.392 1.00 84.56 129 ASP A C 1
ATOM 983 O O . ASP A 1 129 ? -2.443 -1.445 -12.660 1.00 84.56 129 ASP A O 1
ATOM 987 N N . THR A 1 130 ? -2.602 -3.063 -14.236 1.00 83.56 130 THR A N 1
ATOM 988 C CA . THR A 1 130 ? -1.163 -3.325 -14.403 1.00 83.56 130 THR A CA 1
ATOM 989 C C . THR A 1 130 ? -0.423 -2.201 -15.125 1.00 83.56 130 THR A C 1
ATOM 991 O O . THR A 1 130 ? 0.813 -2.181 -15.127 1.00 83.56 130 THR A O 1
ATOM 994 N N . ASN A 1 131 ? -1.133 -1.219 -15.693 1.00 82.50 131 ASN A N 1
ATOM 995 C CA . ASN A 1 131 ? -0.497 -0.051 -16.278 1.00 82.50 131 ASN A CA 1
ATOM 996 C C . ASN A 1 131 ? 0.110 0.830 -15.179 1.00 82.50 131 ASN A C 1
ATOM 998 O O . ASN A 1 131 ? -0.554 1.654 -14.542 1.00 82.50 131 ASN A O 1
ATOM 1002 N N . ARG A 1 132 ? 1.424 0.680 -14.998 1.00 79.62 132 ARG A N 1
ATOM 1003 C CA . ARG A 1 132 ? 2.246 1.432 -14.041 1.00 79.62 132 ARG A CA 1
ATOM 1004 C C . ARG A 1 132 ? 2.068 2.951 -14.145 1.00 79.62 132 ARG A C 1
ATOM 1006 O O . ARG A 1 132 ? 2.132 3.643 -13.134 1.00 79.62 132 ARG A O 1
ATOM 1013 N N . TRP A 1 133 ? 1.828 3.472 -15.347 1.00 80.31 133 TRP A N 1
ATOM 1014 C CA . TRP A 1 133 ? 1.755 4.913 -15.606 1.00 80.31 133 TRP A CA 1
ATOM 1015 C C . TRP A 1 133 ? 0.406 5.532 -15.235 1.00 80.31 133 TRP A C 1
ATOM 1017 O O . TRP A 1 133 ? 0.291 6.755 -15.160 1.00 80.31 133 TRP A O 1
ATOM 1027 N N . LYS A 1 134 ? -0.611 4.709 -14.957 1.00 78.25 134 LYS A N 1
ATOM 1028 C CA . LYS A 1 134 ? -1.907 5.175 -14.469 1.00 78.25 134 LYS A CA 1
ATOM 1029 C C . LYS A 1 134 ? -1.919 5.134 -12.945 1.00 78.25 134 LYS A C 1
ATOM 1031 O O . LYS A 1 134 ? -2.259 4.138 -12.309 1.00 78.25 134 LYS A O 1
ATOM 1036 N N . GLU A 1 135 ? -1.489 6.240 -12.352 1.00 67.00 135 GLU A N 1
ATOM 1037 C CA . GLU A 1 135 ? -1.240 6.332 -10.910 1.00 67.00 135 GLU A CA 1
ATOM 1038 C C . GLU A 1 135 ? -2.523 6.291 -10.057 1.00 67.00 135 GLU A C 1
ATOM 1040 O O . GLU A 1 135 ? -2.480 5.877 -8.901 1.00 67.00 135 GLU A O 1
ATOM 1045 N N . CYS A 1 136 ? -3.660 6.720 -10.613 1.00 72.81 136 CYS A N 1
ATOM 1046 C CA . CYS A 1 136 ? -4.981 6.717 -9.968 1.00 72.81 136 CYS A CA 1
ATOM 1047 C C . CYS A 1 136 ? -5.901 5.661 -10.599 1.00 72.81 136 CYS A C 1
ATOM 1049 O O . CYS A 1 136 ? -7.019 5.962 -11.008 1.00 72.81 136 CYS A O 1
ATOM 1051 N N . ALA A 1 137 ? -5.393 4.443 -10.760 1.00 80.81 137 ALA A N 1
ATOM 1052 C CA . ALA A 1 137 ? -6.183 3.302 -11.202 1.00 80.81 137 ALA A CA 1
ATOM 1053 C C . ALA A 1 137 ? -6.630 2.439 -10.004 1.00 80.81 137 ALA A C 1
ATOM 1055 O O . ALA A 1 137 ? -6.089 2.620 -8.907 1.00 80.81 137 ALA A O 1
ATOM 1056 N N . PRO A 1 138 ? -7.587 1.509 -10.192 1.00 83.69 138 PRO A N 1
ATOM 1057 C CA . PRO A 1 138 ? -8.031 0.606 -9.135 1.00 83.69 138 PRO A CA 1
ATOM 1058 C C . PRO A 1 138 ? -6.862 -0.112 -8.447 1.00 83.69 138 PRO A C 1
ATOM 1060 O O . PRO A 1 138 ? -5.854 -0.470 -9.072 1.00 83.69 138 PRO A O 1
ATOM 1063 N N . GLY A 1 139 ? -6.971 -0.250 -7.127 1.00 89.88 139 GLY A N 1
ATOM 1064 C CA . GLY A 1 139 ? -5.955 -0.862 -6.277 1.00 89.88 139 GLY A CA 1
ATOM 1065 C C . GLY A 1 139 ? -5.937 -0.299 -4.859 1.00 89.88 139 GLY A C 1
ATOM 1066 O O . GLY A 1 139 ? -6.373 0.825 -4.588 1.00 89.88 139 GLY A O 1
ATOM 1067 N N . ILE A 1 140 ? -5.368 -1.080 -3.943 1.00 94.62 140 ILE A N 1
ATOM 1068 C CA . ILE A 1 140 ? -5.131 -0.663 -2.562 1.00 94.62 140 ILE A CA 1
ATOM 1069 C C . ILE A 1 140 ? -3.964 0.313 -2.577 1.00 94.62 140 ILE A C 1
ATOM 1071 O O . ILE A 1 140 ? -2.818 -0.087 -2.765 1.00 94.62 140 ILE A O 1
ATOM 1075 N N . HIS A 1 141 ? -4.257 1.598 -2.408 1.00 95.31 141 HIS A N 1
ATOM 1076 C CA . HIS A 1 141 ? -3.232 2.633 -2.369 1.00 95.31 141 HIS A CA 1
ATOM 1077 C C . HIS A 1 141 ? -2.501 2.633 -1.025 1.00 95.31 141 HIS A C 1
ATOM 1079 O O . HIS A 1 141 ? -3.143 2.604 0.026 1.00 95.31 141 HIS A O 1
ATOM 1085 N N . PHE A 1 142 ? -1.172 2.725 -1.047 1.00 97.00 142 PHE A N 1
ATOM 1086 C CA . PHE A 1 142 ? -0.346 2.796 0.160 1.00 97.00 142 PHE A CA 1
ATOM 1087 C C . PHE A 1 142 ? 0.990 3.504 -0.094 1.00 97.00 142 PHE A C 1
ATOM 1089 O O . PHE A 1 142 ? 1.379 3.754 -1.234 1.00 97.00 142 PHE A O 1
ATOM 1096 N N . PHE A 1 143 ? 1.699 3.802 0.988 1.00 98.00 143 PHE A N 1
ATOM 1097 C CA . PHE A 1 143 ? 3.080 4.275 0.996 1.00 98.00 143 PHE A CA 1
ATOM 1098 C C . PHE A 1 143 ? 3.969 3.298 1.760 1.00 98.00 143 PHE A C 1
ATOM 1100 O O . PHE A 1 143 ? 3.499 2.584 2.646 1.00 98.00 143 PHE A O 1
ATOM 1107 N N . ILE A 1 144 ? 5.260 3.274 1.431 1.00 97.81 144 ILE A N 1
ATOM 1108 C CA . ILE A 1 144 ? 6.232 2.393 2.096 1.00 97.81 144 ILE A CA 1
ATOM 1109 C C . ILE A 1 144 ? 6.495 2.857 3.528 1.00 97.81 144 ILE A C 1
ATOM 1111 O O . ILE A 1 144 ? 6.623 2.037 4.437 1.00 97.81 144 ILE A O 1
ATOM 1115 N N . THR A 1 145 ? 6.542 4.170 3.759 1.00 97.38 145 THR A N 1
ATOM 1116 C CA . THR A 1 145 ? 6.753 4.711 5.101 1.00 97.38 145 THR A CA 1
ATOM 1117 C C . THR A 1 145 ? 5.470 5.272 5.699 1.00 97.38 145 THR A C 1
ATOM 1119 O O . THR A 1 145 ? 4.584 5.792 5.019 1.00 97.38 145 THR A O 1
ATOM 1122 N N . ARG A 1 146 ? 5.393 5.199 7.028 1.00 97.25 146 ARG A N 1
ATOM 1123 C CA . ARG A 1 146 ? 4.269 5.730 7.800 1.00 97.25 146 ARG A CA 1
ATOM 1124 C C . ARG A 1 146 ? 4.142 7.250 7.677 1.00 97.25 146 ARG A C 1
ATOM 1126 O O . ARG A 1 146 ? 3.029 7.762 7.643 1.00 97.25 146 ARG A O 1
ATOM 1133 N N . ILE A 1 147 ? 5.276 7.953 7.631 1.00 96.56 147 ILE A N 1
ATOM 1134 C CA . ILE A 1 147 ? 5.327 9.419 7.552 1.00 96.56 147 ILE A CA 1
ATOM 1135 C C . ILE A 1 147 ? 4.737 9.891 6.223 1.00 96.56 147 ILE A C 1
ATOM 1137 O O . ILE A 1 147 ? 3.875 10.761 6.229 1.00 96.56 147 ILE A O 1
ATOM 1141 N N . GLU A 1 148 ? 5.116 9.260 5.106 1.00 96.38 148 GLU A N 1
ATOM 1142 C CA . GLU A 1 148 ? 4.527 9.565 3.795 1.00 96.38 148 GLU A CA 1
ATOM 1143 C C . GLU A 1 148 ? 3.009 9.407 3.805 1.00 96.38 148 GLU A C 1
ATOM 1145 O O . GLU A 1 148 ? 2.297 10.287 3.336 1.00 96.38 148 GLU A O 1
ATOM 1150 N N . ALA A 1 149 ? 2.506 8.313 4.384 1.00 96.19 149 ALA A N 1
ATOM 1151 C CA . ALA A 1 149 ? 1.070 8.110 4.489 1.00 96.19 149 ALA A CA 1
ATOM 1152 C C . ALA A 1 149 ? 0.398 9.187 5.353 1.00 96.19 149 ALA A C 1
ATOM 1154 O O . ALA A 1 149 ? -0.677 9.650 4.999 1.00 96.19 149 ALA A O 1
ATOM 1155 N N . ALA A 1 150 ? 1.000 9.588 6.475 1.00 94.19 150 ALA A N 1
ATOM 1156 C CA . ALA A 1 150 ? 0.404 10.566 7.383 1.00 94.19 150 ALA A CA 1
ATOM 1157 C C . ALA A 1 150 ? 0.291 11.976 6.773 1.00 94.19 150 ALA A C 1
ATOM 1159 O O . ALA A 1 150 ? -0.732 12.646 6.982 1.00 94.19 150 ALA A O 1
ATOM 1160 N N . GLU A 1 151 ? 1.306 12.387 6.010 1.00 93.25 151 GLU A N 1
ATOM 1161 C CA . GLU A 1 151 ? 1.413 13.721 5.400 1.00 93.25 151 GLU A CA 1
ATOM 1162 C C . GLU A 1 151 ? 0.692 13.852 4.048 1.00 93.25 151 GLU A C 1
ATOM 1164 O O . GLU A 1 151 ? 0.446 14.972 3.607 1.00 93.25 151 GLU A O 1
ATOM 1169 N N . TYR A 1 152 ? 0.324 12.735 3.410 1.00 89.38 152 TYR A N 1
ATOM 1170 C CA . TYR A 1 152 ? -0.481 12.718 2.181 1.00 89.38 152 TYR A CA 1
ATOM 1171 C C . TYR A 1 152 ? -1.911 13.224 2.405 1.00 89.38 152 TYR A C 1
ATOM 1173 O O . TYR A 1 152 ? -2.426 13.968 1.547 1.00 89.38 152 TYR A O 1
#

Organism: Bifidobacterium pseudocatenulatum (NCBI:txid28026)

Sequence (152 aa):
GANLHDANLSGANLSHAYLHDANLRDANHVQLSIAKTSILPDEGDIIGWKKAWTDGTMLPKSVIVKLLIPADAQRSNATGRKCRASTARVLDLQDKQGNSLPSDTTAYSGHDTDFTYKKGETIHVEDFDTNRWKECAPGIHFFITRIEAAEY

InterPro domains:
  IPR001646 Pentapeptide repeat [PF00805] (2-28)
  IPR043919 Protein of unknown function DUF5758 [PF19062] (40-149)

Foldseek 3Di:
DDECDVPDCVPPDCVPPPCVPYDCPPVPPPVVVQVVQDPDDLFDKAWWKAWWWFDDPVDTAIKIWIKIQGRPWDKAAASDQKIFTQKIATAFIGHPVRDGDDQPTWTAHPVGRVRIHGHGDMDGDPPDDPPRNCRPDDGDITGRDNVVNSVD

pLDDT: mean 86.8, std 11.78, range [55.97, 98.69]